Protein AF-D4K2Q2-F1 (afdb_monomer_lite)

Foldseek 3Di:
DDPDPPPDDPQQADAAWEWEQDPVPRDIDIDGHHDGDQWDADPVGDIGGRRPDFAKEWEQDPVPRDTDIYTYPDDDQWDWDQDPVRDIDIWGQDPVVRHTYD

Radius of gyration: 14.94 Å; chains: 1; bounding box: 38×44×32 Å

Secondary structure (DSSP, 8-state):
----GGGPPP-SSEEEEEEEE-TTT--EEEEEEEEEESEEE-TTSPEEE-SS-PEEEEEE-TTT--EEEEEE---SSEEEEE-TTS-EEEEEEETTTTEEE-

Sequence (102 aa):
MRKNRNNRPPEVGARGLLRLRCPCCGKEFGTYLHVSQMSIGCRCGATISLERGLAHYEFKCGCCGMHAKGQTNIEELEITIPCKCGNPITLHWDKDKRRYIE

Organism: NCBI:txid718252

pLDDT: mean 89.32, std 14.52, range [36.94, 97.25]

Structure (mmCIF, N/CA/C/O backbone):
data_AF-D4K2Q2-F1
#
_entry.id   AF-D4K2Q2-F1
#
loop_
_atom_site.group_PDB
_atom_site.id
_atom_site.type_symbol
_atom_site.label_atom_id
_atom_site.label_alt_id
_atom_site.label_comp_id
_atom_site.label_asym_id
_atom_site.label_entity_id
_atom_site.label_seq_id
_atom_site.pdbx_PDB_ins_code
_atom_site.Cartn_x
_atom_site.Cartn_y
_atom_site.Cartn_z
_atom_site.occupancy
_atom_site.B_iso_or_equiv
_atom_site.auth_seq_id
_atom_site.auth_comp_id
_atom_site.auth_asym_id
_atom_site.auth_atom_id
_atom_site.pdbx_PDB_model_num
ATOM 1 N N . MET A 1 1 ? 26.639 28.658 -5.032 1.00 36.94 1 MET A N 1
ATOM 2 C CA . MET A 1 1 ? 25.558 28.286 -5.973 1.00 36.94 1 MET A CA 1
ATOM 3 C C . MET A 1 1 ? 24.597 27.318 -5.291 1.00 36.94 1 MET A C 1
ATOM 5 O O . MET A 1 1 ? 24.990 26.203 -4.968 1.00 36.94 1 MET A O 1
ATOM 9 N N . ARG A 1 2 ? 23.373 27.760 -4.975 1.00 42.59 2 ARG A N 1
ATOM 10 C CA . ARG A 1 2 ? 22.345 26.930 -4.322 1.00 42.59 2 ARG A CA 1
ATOM 11 C C . ARG A 1 2 ? 21.763 25.979 -5.375 1.00 42.59 2 ARG A C 1
ATOM 13 O O . ARG A 1 2 ? 21.094 26.436 -6.293 1.00 42.59 2 ARG A O 1
ATOM 20 N N . LYS A 1 3 ? 22.058 24.676 -5.288 1.00 42.91 3 LYS A N 1
ATOM 21 C CA . LYS A 1 3 ? 21.464 23.667 -6.180 1.00 42.91 3 LYS A CA 1
ATOM 22 C C . LYS A 1 3 ? 19.957 23.608 -5.908 1.00 42.91 3 LYS A C 1
ATOM 24 O O . LYS A 1 3 ? 19.540 23.146 -4.847 1.00 42.91 3 LYS A O 1
ATOM 29 N N . ASN A 1 4 ? 19.167 24.113 -6.851 1.00 43.09 4 ASN A N 1
ATOM 30 C CA . ASN A 1 4 ? 17.711 24.028 -6.857 1.00 43.09 4 ASN A CA 1
ATOM 31 C C . ASN A 1 4 ? 17.317 22.538 -6.813 1.00 43.09 4 ASN A C 1
ATOM 33 O O . ASN A 1 4 ? 17.603 21.797 -7.750 1.00 43.09 4 ASN A O 1
ATOM 37 N N . ARG A 1 5 ? 16.706 22.068 -5.716 1.00 54.88 5 ARG A N 1
ATOM 38 C CA . ARG A 1 5 ? 16.342 20.647 -5.506 1.00 54.88 5 ARG A CA 1
ATOM 39 C C . ARG A 1 5 ? 15.150 20.176 -6.360 1.00 54.88 5 ARG A C 1
ATOM 41 O O . ARG A 1 5 ? 14.747 19.028 -6.232 1.00 54.88 5 ARG A O 1
ATOM 48 N N . ASN A 1 6 ? 14.625 21.030 -7.240 1.00 54.97 6 ASN A N 1
ATOM 49 C CA . ASN A 1 6 ? 13.376 20.802 -7.975 1.00 54.97 6 ASN A CA 1
ATOM 50 C C . ASN A 1 6 ? 13.542 20.171 -9.372 1.00 54.97 6 ASN A C 1
ATOM 52 O O . ASN A 1 6 ? 12.555 20.042 -10.080 1.00 54.97 6 ASN A O 1
ATOM 56 N N . ASN A 1 7 ? 14.750 19.737 -9.758 1.00 50.16 7 ASN A N 1
ATOM 57 C CA . ASN A 1 7 ? 15.010 19.082 -11.052 1.00 50.16 7 ASN A CA 1
ATOM 58 C C . ASN A 1 7 ? 15.409 17.601 -10.927 1.00 50.16 7 ASN A C 1
ATOM 60 O O . ASN A 1 7 ? 16.046 17.067 -11.834 1.00 50.16 7 ASN A O 1
ATOM 64 N N . ARG A 1 8 ? 15.083 16.911 -9.822 1.00 49.31 8 ARG A N 1
ATOM 65 C CA . ARG A 1 8 ? 15.188 15.445 -9.860 1.00 49.31 8 ARG A CA 1
ATOM 66 C C . ARG A 1 8 ? 14.109 14.938 -10.817 1.00 49.31 8 ARG A C 1
ATOM 68 O O . ARG A 1 8 ? 12.944 15.266 -10.589 1.00 49.31 8 ARG A O 1
ATOM 75 N N . PRO A 1 9 ? 14.471 14.171 -11.862 1.00 52.84 9 PRO A N 1
ATOM 76 C CA . PRO A 1 9 ? 13.480 13.407 -12.605 1.00 52.84 9 PRO A CA 1
ATOM 77 C C . PRO A 1 9 ? 12.633 12.632 -11.590 1.00 52.84 9 PRO A C 1
ATOM 79 O O . PRO A 1 9 ? 13.199 12.216 -10.568 1.00 52.84 9 PRO A O 1
ATOM 82 N N . PRO A 1 10 ? 11.314 12.469 -11.806 1.00 57.62 10 PRO A N 1
ATOM 83 C CA . PRO A 1 10 ? 10.518 11.602 -10.948 1.00 57.62 10 PRO A CA 1
ATOM 84 C C . PRO A 1 10 ? 11.273 10.282 -10.796 1.00 57.62 10 PRO A C 1
ATOM 86 O O . PRO A 1 10 ? 11.719 9.719 -11.798 1.00 57.62 10 PRO A O 1
ATOM 89 N N . GLU A 1 11 ? 11.529 9.865 -9.551 1.00 59.56 11 GLU A N 1
ATOM 90 C CA . GLU A 1 11 ? 12.177 8.579 -9.308 1.00 59.56 11 GLU A CA 1
ATOM 91 C C . GLU A 1 11 ? 11.325 7.533 -10.016 1.00 59.56 11 GLU A C 1
ATOM 93 O O . GLU A 1 11 ? 10.143 7.377 -9.715 1.00 59.56 11 GLU A O 1
ATOM 98 N N . VAL A 1 12 ? 11.897 6.910 -11.044 1.00 74.12 12 VAL A N 1
ATOM 99 C CA . VAL A 1 12 ? 11.160 5.931 -11.823 1.00 74.12 12 VAL A CA 1
ATOM 100 C C . VAL A 1 12 ? 11.102 4.655 -10.982 1.00 74.12 12 VAL A C 1
ATOM 102 O O . VAL A 1 12 ? 12.134 4.177 -10.495 1.00 74.12 12 VAL A O 1
ATOM 105 N N . GLY A 1 13 ? 9.887 4.154 -10.760 1.00 86.31 13 GLY A N 1
ATOM 106 C CA . GLY A 1 13 ? 9.618 3.009 -9.894 1.00 86.31 13 GLY A CA 1
ATOM 107 C C . GLY A 1 13 ? 9.239 3.387 -8.460 1.00 86.31 13 GLY A C 1
ATOM 108 O O . GLY A 1 13 ? 9.049 4.553 -8.121 1.00 86.31 13 GLY A O 1
ATOM 109 N N . ALA A 1 14 ? 9.109 2.372 -7.610 1.00 92.94 14 ALA A N 1
ATOM 110 C CA . ALA A 1 14 ? 8.733 2.531 -6.211 1.00 92.94 14 ALA A CA 1
ATOM 111 C C . ALA A 1 14 ? 9.818 2.004 -5.268 1.00 92.94 14 ALA A C 1
ATOM 113 O O . ALA A 1 14 ? 10.554 1.065 -5.588 1.00 92.94 14 ALA A O 1
ATOM 114 N N . ARG A 1 15 ? 9.892 2.596 -4.073 1.00 93.69 15 ARG A N 1
ATOM 115 C CA . ARG A 1 15 ? 10.844 2.239 -3.016 1.00 93.69 15 ARG A CA 1
ATOM 116 C C . ARG A 1 15 ? 10.167 2.324 -1.650 1.00 93.69 15 ARG A C 1
ATOM 118 O O . ARG A 1 15 ? 9.279 3.138 -1.435 1.00 93.69 15 ARG A O 1
ATOM 125 N N . GLY A 1 16 ? 10.654 1.543 -0.691 1.00 94.94 16 GLY A N 1
ATOM 126 C CA . GLY A 1 16 ? 10.172 1.571 0.684 1.00 94.94 16 GLY A CA 1
ATOM 127 C C . GLY A 1 16 ? 9.003 0.619 0.895 1.00 94.94 16 GLY A C 1
ATOM 128 O O . GLY A 1 16 ? 8.932 -0.432 0.258 1.00 94.94 16 GLY A O 1
ATOM 129 N N . LEU A 1 17 ? 8.131 0.953 1.845 1.00 96.19 17 LEU A N 1
ATOM 130 C CA . LEU A 1 17 ? 7.018 0.096 2.234 1.00 96.19 17 LEU A CA 1
ATOM 131 C C . LEU A 1 17 ? 5.893 0.175 1.200 1.00 96.19 17 LEU A C 1
ATOM 133 O O . LEU A 1 17 ? 5.357 1.250 0.944 1.00 96.19 17 LEU A O 1
ATOM 137 N N . LEU A 1 18 ? 5.505 -0.975 0.663 1.00 96.31 18 LEU A N 1
ATOM 138 C CA . LEU A 1 18 ? 4.416 -1.102 -0.291 1.00 96.31 18 LEU A CA 1
ATOM 139 C C . LEU A 1 18 ? 3.316 -1.997 0.268 1.00 96.31 18 LEU A C 1
ATOM 141 O O . LEU A 1 18 ? 3.602 -3.044 0.855 1.00 96.31 18 LEU A O 1
ATOM 145 N N . ARG A 1 19 ? 2.064 -1.625 0.005 1.00 96.75 19 ARG A N 1
ATOM 146 C CA . ARG A 1 19 ? 0.890 -2.490 0.126 1.00 96.75 19 ARG A CA 1
ATOM 147 C C . ARG A 1 19 ? 0.272 -2.613 -1.258 1.00 96.75 19 ARG A C 1
ATOM 149 O O . ARG A 1 19 ? -0.195 -1.626 -1.796 1.00 96.75 19 ARG A O 1
ATOM 156 N N . LEU A 1 20 ? 0.309 -3.795 -1.858 1.00 96.62 20 LEU A N 1
ATOM 157 C CA . LEU A 1 20 ? -0.107 -3.983 -3.246 1.00 96.62 20 LEU A CA 1
ATOM 158 C C . LEU A 1 20 ? -1.234 -4.995 -3.344 1.00 96.62 20 LEU A C 1
ATOM 160 O O . LEU A 1 20 ? -1.199 -6.014 -2.658 1.00 96.62 20 LEU A O 1
ATOM 164 N N . ARG A 1 21 ? -2.172 -4.751 -4.257 1.00 96.94 21 ARG A N 1
ATOM 165 C CA . ARG A 1 21 ? -3.151 -5.724 -4.735 1.00 96.94 21 ARG A CA 1
ATOM 166 C C . ARG A 1 21 ? -2.739 -6.224 -6.113 1.00 96.94 21 ARG A C 1
ATOM 168 O O . ARG A 1 21 ? -2.511 -5.434 -7.029 1.00 96.94 21 ARG A O 1
ATOM 175 N N . CYS A 1 22 ? -2.629 -7.540 -6.272 1.00 96.50 22 CYS A N 1
ATOM 176 C CA . CYS A 1 22 ? -2.346 -8.124 -7.576 1.00 96.50 22 CYS A CA 1
ATOM 177 C C . CYS A 1 22 ? -3.572 -7.991 -8.497 1.00 96.50 22 CYS A C 1
ATOM 179 O O . CYS A 1 22 ? -4.629 -8.503 -8.137 1.00 96.50 22 CYS A O 1
ATOM 181 N N . PRO A 1 23 ? -3.449 -7.397 -9.699 1.00 93.69 23 PRO A N 1
ATOM 182 C CA . PRO A 1 23 ? -4.570 -7.290 -10.634 1.00 93.69 23 PRO A CA 1
ATOM 183 C C . PRO A 1 23 ? -4.973 -8.640 -11.248 1.00 93.69 23 PRO A C 1
ATOM 185 O O . PRO A 1 23 ? -6.082 -8.773 -11.743 1.00 93.69 23 PRO A O 1
ATOM 188 N N . CYS A 1 24 ? -4.086 -9.644 -11.216 1.00 96.38 24 CYS A N 1
ATOM 189 C CA . CYS A 1 24 ? -4.355 -10.975 -11.765 1.00 96.38 24 CYS A CA 1
ATOM 190 C C . CYS A 1 24 ? -5.156 -11.858 -10.794 1.00 96.38 24 CYS A C 1
ATOM 192 O O . CYS A 1 24 ? -6.159 -12.443 -11.182 1.00 96.38 24 CYS A O 1
ATOM 194 N N . CYS A 1 25 ? -4.736 -11.957 -9.527 1.00 96.94 25 CYS A N 1
ATOM 195 C CA . CYS A 1 25 ? -5.367 -12.862 -8.553 1.00 96.94 25 CYS A CA 1
ATOM 196 C C . CYS A 1 25 ? -6.103 -12.156 -7.405 1.00 96.94 25 CYS A C 1
ATOM 198 O O . CYS A 1 25 ? -6.578 -12.823 -6.492 1.00 96.94 25 CYS A O 1
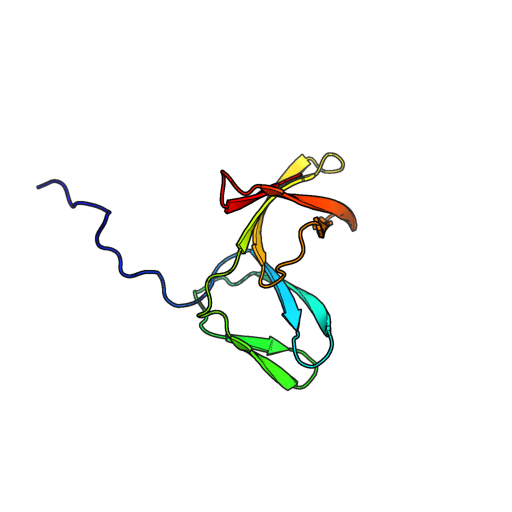ATOM 200 N N . GLY A 1 26 ? -6.131 -10.820 -7.381 1.00 95.62 26 GLY A N 1
ATOM 201 C CA . GLY A 1 26 ? -6.774 -10.022 -6.330 1.00 95.62 26 GLY A CA 1
ATOM 202 C C . GLY A 1 26 ? -6.067 -10.044 -4.970 1.00 95.62 26 GLY A C 1
ATOM 203 O O . GLY A 1 26 ? -6.445 -9.299 -4.071 1.00 95.62 26 GLY A O 1
ATOM 204 N N . LYS A 1 27 ? -5.023 -10.864 -4.793 1.00 95.75 27 LYS A N 1
ATOM 205 C CA . LYS A 1 27 ? -4.339 -11.002 -3.505 1.00 95.75 27 LYS A CA 1
ATOM 206 C C . LYS A 1 27 ? -3.607 -9.724 -3.123 1.00 95.75 27 LYS A C 1
ATOM 208 O O . LYS A 1 27 ? -2.797 -9.204 -3.894 1.00 95.75 27 LYS A O 1
ATOM 213 N N . GLU A 1 28 ? -3.824 -9.297 -1.887 1.00 95.81 28 GLU A N 1
ATOM 214 C CA . GLU A 1 28 ? -3.080 -8.205 -1.281 1.00 95.81 28 GLU A CA 1
ATOM 215 C C . GLU A 1 28 ? -1.873 -8.687 -0.489 1.00 95.81 28 GLU A C 1
ATOM 217 O O . GLU A 1 28 ? -1.922 -9.703 0.212 1.00 95.81 28 GLU A O 1
ATOM 222 N N . PHE A 1 29 ? -0.781 -7.935 -0.562 1.00 95.44 29 PHE A N 1
ATOM 223 C CA . PHE A 1 29 ? 0.431 -8.238 0.182 1.00 95.44 29 PHE A CA 1
ATOM 224 C C . PHE A 1 29 ? 1.241 -6.981 0.486 1.00 95.44 29 PHE A C 1
ATOM 226 O O . PHE A 1 29 ? 1.176 -5.980 -0.223 1.00 95.44 29 PHE A O 1
ATOM 233 N N . GLY A 1 30 ? 1.999 -7.042 1.581 1.00 94.75 30 GLY A N 1
ATOM 234 C CA . GLY A 1 30 ? 2.976 -6.021 1.942 1.00 94.75 30 GLY A CA 1
ATOM 235 C C . GLY A 1 30 ? 4.388 -6.443 1.543 1.00 94.75 30 GLY A C 1
ATOM 236 O O . GLY A 1 30 ? 4.717 -7.627 1.618 1.00 94.75 30 GLY A O 1
ATOM 237 N N . THR A 1 31 ? 5.227 -5.491 1.144 1.00 95.38 31 THR A N 1
ATOM 238 C CA . THR A 1 31 ? 6.662 -5.713 0.914 1.00 95.38 31 THR A CA 1
ATOM 239 C C . THR A 1 31 ? 7.461 -4.452 1.227 1.00 95.38 31 THR A C 1
ATOM 241 O O . THR A 1 31 ? 6.898 -3.361 1.297 1.00 95.38 31 THR A O 1
ATOM 244 N N . TYR A 1 32 ? 8.772 -4.590 1.403 1.00 95.38 32 TYR A N 1
ATOM 245 C CA . TYR A 1 32 ? 9.679 -3.461 1.557 1.00 95.38 32 TYR A CA 1
ATOM 246 C C . TYR A 1 32 ? 10.779 -3.517 0.498 1.00 95.38 32 TYR A C 1
ATOM 248 O O . TYR A 1 32 ? 11.527 -4.492 0.421 1.00 95.38 32 TYR A O 1
ATOM 256 N N . LEU A 1 33 ? 10.894 -2.462 -0.306 1.00 95.25 33 LEU A N 1
ATOM 257 C CA . LEU A 1 33 ? 11.907 -2.346 -1.349 1.00 95.25 33 LEU A CA 1
ATOM 258 C C . LEU A 1 33 ? 13.070 -1.468 -0.880 1.00 95.25 33 LEU A C 1
ATOM 260 O O . LEU A 1 33 ? 12.923 -0.260 -0.683 1.00 95.25 33 LEU A O 1
ATOM 264 N N . HIS A 1 34 ? 14.251 -2.068 -0.721 1.00 92.69 34 HIS A N 1
ATOM 265 C CA . HIS A 1 34 ? 15.465 -1.343 -0.324 1.00 92.69 34 HIS A CA 1
ATOM 266 C C . HIS A 1 34 ? 16.010 -0.433 -1.435 1.00 92.69 34 HIS A C 1
ATOM 268 O O . HIS A 1 34 ? 16.591 0.616 -1.136 1.00 92.69 34 HIS A O 1
ATOM 274 N N . VAL A 1 35 ? 15.783 -0.814 -2.692 1.00 90.69 35 VAL A N 1
ATOM 275 C CA . VAL A 1 35 ? 16.163 -0.098 -3.919 1.00 90.69 35 VAL A CA 1
ATOM 276 C C . VAL A 1 35 ? 14.911 0.200 -4.742 1.00 90.69 35 VAL A C 1
ATOM 278 O O . VAL A 1 3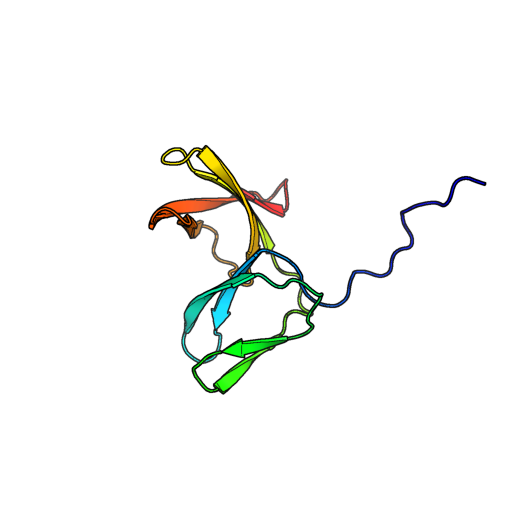5 ? 13.926 -0.523 -4.607 1.00 90.69 35 VAL A O 1
ATOM 281 N N . SER A 1 36 ? 14.935 1.251 -5.569 1.00 91.44 36 SER A N 1
ATOM 282 C CA . SER A 1 36 ? 13.806 1.527 -6.470 1.00 91.44 36 SER A CA 1
ATOM 283 C C . SER A 1 36 ? 13.624 0.365 -7.444 1.00 91.44 36 SER A C 1
ATOM 285 O O . SER A 1 36 ? 14.605 -0.106 -8.025 1.00 91.44 36 SER A O 1
ATOM 287 N N . GLN A 1 37 ? 12.388 -0.098 -7.615 1.00 93.12 37 GLN A N 1
ATOM 288 C CA . GLN A 1 37 ? 12.041 -1.107 -8.610 1.00 93.12 37 GLN A CA 1
ATOM 289 C C . GLN A 1 37 ? 10.882 -0.640 -9.478 1.00 93.12 37 GLN A C 1
ATOM 291 O O . GLN A 1 37 ? 9.941 -0.004 -9.013 1.00 93.12 37 GLN A O 1
ATOM 296 N N . MET A 1 38 ? 10.947 -1.020 -10.749 1.00 93.88 38 MET A N 1
ATOM 297 C CA . MET A 1 38 ? 9.951 -0.687 -11.770 1.00 93.88 38 MET A CA 1
ATOM 298 C C . MET A 1 38 ? 8.777 -1.662 -11.769 1.00 93.88 38 MET A C 1
ATOM 300 O O . MET A 1 38 ? 7.690 -1.352 -12.244 1.00 93.88 38 MET A O 1
ATOM 304 N N . SER A 1 39 ? 8.987 -2.860 -11.236 1.00 94.56 39 SER A N 1
ATOM 305 C CA . SER A 1 39 ? 7.967 -3.888 -11.150 1.00 94.56 39 SER A CA 1
ATOM 306 C C . SER A 1 39 ? 8.257 -4.851 -10.008 1.00 94.56 39 SER A C 1
ATOM 308 O O . SER A 1 39 ? 9.366 -4.882 -9.471 1.00 94.56 39 SER A O 1
ATOM 310 N N . ILE A 1 40 ? 7.252 -5.640 -9.643 1.00 95.38 40 ILE A N 1
ATOM 311 C CA . ILE A 1 40 ? 7.383 -6.714 -8.664 1.00 95.38 40 ILE A CA 1
ATOM 312 C C . ILE A 1 40 ? 6.539 -7.923 -9.063 1.00 95.38 40 ILE A C 1
ATOM 314 O O . ILE A 1 40 ? 5.416 -7.787 -9.547 1.00 95.38 40 ILE A O 1
ATOM 318 N N . GLY A 1 41 ? 7.080 -9.119 -8.845 1.00 95.94 41 GLY A N 1
ATOM 319 C CA . GLY A 1 41 ? 6.367 -10.370 -9.080 1.00 95.94 41 GLY A CA 1
ATOM 320 C C . GLY A 1 41 ? 5.348 -10.675 -7.981 1.00 95.94 41 GLY A C 1
ATOM 321 O O . GLY A 1 41 ? 5.630 -10.551 -6.788 1.00 95.94 41 GLY A O 1
ATOM 322 N N . CYS A 1 42 ? 4.166 -11.128 -8.379 1.00 96.62 42 CYS A N 1
ATOM 323 C CA . CYS A 1 42 ? 3.209 -11.776 -7.498 1.00 96.62 42 CYS A CA 1
ATOM 324 C C . CYS A 1 42 ? 3.458 -13.291 -7.474 1.00 96.62 42 CYS A C 1
ATOM 326 O O . CYS A 1 42 ? 3.900 -13.883 -8.456 1.00 96.62 42 CYS A O 1
ATOM 328 N N . ARG A 1 43 ? 3.088 -13.958 -6.375 1.00 94.88 43 ARG A N 1
ATOM 329 C CA . ARG A 1 43 ? 3.199 -15.423 -6.252 1.00 94.88 43 ARG A CA 1
ATOM 330 C C . ARG A 1 43 ? 2.338 -16.201 -7.254 1.00 94.88 43 ARG A C 1
ATOM 332 O O . ARG A 1 43 ? 2.602 -17.375 -7.458 1.00 94.88 43 ARG A O 1
ATOM 339 N N . CYS A 1 44 ? 1.330 -15.577 -7.868 1.00 96.50 44 CYS A N 1
ATOM 340 C CA . CYS A 1 44 ? 0.561 -16.202 -8.950 1.00 96.50 44 CYS A CA 1
ATOM 341 C C . CYS A 1 44 ? 1.290 -16.197 -10.307 1.00 96.50 44 CYS A C 1
ATOM 343 O O . CYS A 1 44 ? 0.741 -16.703 -11.277 1.00 96.50 44 CYS A O 1
ATOM 345 N N . GLY A 1 45 ? 2.487 -15.602 -10.395 1.00 95.44 45 GLY A N 1
ATOM 346 C CA . GLY A 1 45 ? 3.271 -15.490 -11.628 1.00 95.44 45 GLY A CA 1
ATOM 347 C C . GLY A 1 45 ? 3.074 -14.179 -12.395 1.00 95.44 45 GLY A C 1
ATOM 348 O O . GLY A 1 45 ? 3.833 -13.898 -13.315 1.00 95.44 45 GLY A O 1
ATOM 349 N N . ALA A 1 46 ? 2.100 -13.345 -12.015 1.00 96.19 46 ALA A N 1
ATOM 350 C CA . ALA A 1 46 ? 1.895 -12.041 -12.644 1.00 96.19 46 ALA A CA 1
ATOM 351 C C . ALA A 1 46 ? 2.923 -10.998 -12.178 1.00 96.19 46 ALA A C 1
ATOM 353 O O . ALA A 1 46 ? 3.311 -10.976 -11.010 1.00 96.19 46 ALA A O 1
ATOM 354 N N . THR A 1 47 ? 3.276 -10.072 -13.065 1.00 96.12 47 THR A N 1
ATOM 355 C CA . THR A 1 47 ? 4.124 -8.914 -12.755 1.00 96.12 47 THR A CA 1
ATOM 356 C C . THR A 1 47 ? 3.260 -7.677 -12.529 1.00 96.12 47 THR A C 1
ATOM 358 O O . THR A 1 47 ? 2.381 -7.365 -13.329 1.00 96.12 47 THR A O 1
ATOM 361 N N . ILE A 1 48 ? 3.510 -6.960 -11.436 1.00 95.19 48 ILE A N 1
ATOM 362 C CA . ILE A 1 48 ? 2.843 -5.703 -11.093 1.00 95.19 48 ILE A CA 1
ATOM 363 C C . ILE A 1 48 ? 3.784 -4.555 -11.446 1.00 95.19 48 ILE A C 1
ATOM 365 O O . ILE A 1 48 ? 4.918 -4.524 -10.974 1.00 95.19 48 ILE A O 1
ATOM 369 N N . SER A 1 49 ? 3.311 -3.611 -12.257 1.00 93.62 49 SER A N 1
ATOM 370 C CA . SER A 1 49 ? 4.046 -2.385 -12.578 1.00 93.62 49 SER A CA 1
ATOM 371 C C . SER A 1 49 ? 4.049 -1.425 -11.387 1.00 93.62 49 SER A C 1
ATOM 373 O O . SER A 1 49 ? 2.991 -1.090 -10.858 1.00 93.62 49 SER A O 1
ATOM 375 N N . LEU A 1 50 ? 5.231 -0.937 -11.022 1.00 94.19 50 LEU A N 1
ATOM 376 C CA . LEU A 1 50 ? 5.471 0.084 -9.994 1.00 94.19 50 LEU A CA 1
ATOM 377 C C . LEU A 1 50 ? 5.831 1.449 -10.598 1.00 94.19 50 LEU A C 1
ATOM 379 O O . LEU A 1 50 ? 6.053 2.409 -9.872 1.00 94.19 50 LEU A O 1
ATOM 383 N N . GLU A 1 51 ? 5.881 1.544 -11.928 1.00 87.00 51 GLU A N 1
ATOM 384 C CA . GLU A 1 51 ? 6.097 2.804 -12.652 1.00 87.00 51 GLU A CA 1
ATOM 385 C C . GLU A 1 51 ? 4.894 3.751 -12.556 1.00 87.00 51 GLU A C 1
ATOM 387 O O . GLU A 1 51 ? 5.026 4.963 -12.721 1.00 87.00 51 GLU A O 1
ATOM 392 N N . ARG A 1 52 ? 3.702 3.194 -12.312 1.00 75.25 52 ARG A N 1
ATOM 393 C CA . ARG A 1 52 ? 2.472 3.971 -12.153 1.00 75.25 52 ARG A CA 1
ATOM 394 C C . ARG A 1 52 ? 2.488 4.652 -10.789 1.00 75.25 52 ARG A C 1
ATOM 396 O O . ARG A 1 52 ? 2.900 4.045 -9.805 1.00 75.25 52 ARG A O 1
ATOM 403 N N . GLY A 1 53 ? 2.021 5.899 -10.741 1.00 78.88 53 GLY A N 1
ATOM 404 C CA . GLY A 1 53 ? 1.974 6.691 -9.514 1.00 78.88 53 GLY A CA 1
ATOM 405 C C . GLY A 1 53 ? 1.175 5.982 -8.423 1.00 78.88 53 GLY A C 1
ATOM 406 O O . GLY A 1 53 ? -0.048 5.945 -8.478 1.00 78.88 53 GLY A O 1
ATOM 407 N N . LEU A 1 54 ? 1.878 5.411 -7.445 1.00 93.19 54 LEU A N 1
ATOM 408 C CA . LEU A 1 54 ? 1.267 4.770 -6.289 1.00 93.19 54 LEU A CA 1
ATOM 409 C C . LEU A 1 54 ? 0.736 5.833 -5.321 1.00 93.19 54 LEU A C 1
ATOM 411 O O . LEU A 1 54 ? 1.404 6.835 -5.037 1.00 93.19 54 LEU A O 1
ATOM 415 N N . ALA A 1 55 ? -0.449 5.589 -4.775 1.00 95.06 55 ALA A N 1
ATOM 416 C CA . ALA A 1 55 ? -1.026 6.413 -3.728 1.00 95.06 55 ALA A CA 1
ATOM 417 C C . ALA A 1 55 ? -0.215 6.257 -2.438 1.00 95.06 55 ALA A C 1
ATOM 419 O O . ALA A 1 55 ? 0.172 5.151 -2.068 1.00 95.06 55 ALA A O 1
ATOM 420 N N . HIS A 1 56 ? 0.048 7.356 -1.738 1.00 95.94 56 HIS A N 1
ATOM 421 C CA . HIS A 1 56 ? 0.771 7.304 -0.469 1.00 95.94 56 HIS A CA 1
ATOM 422 C C . HIS A 1 56 ? -0.187 7.016 0.679 1.00 95.94 56 HIS A C 1
ATOM 424 O O . HIS A 1 56 ? -1.354 7.398 0.624 1.00 95.94 56 HIS A O 1
ATOM 430 N N . TYR A 1 57 ? 0.320 6.397 1.738 1.00 96.88 57 TYR A N 1
ATOM 431 C CA . TYR A 1 57 ? -0.399 6.247 2.992 1.00 96.88 57 TYR A CA 1
ATOM 432 C C . TYR A 1 57 ? 0.502 6.542 4.191 1.00 96.88 57 TYR A C 1
ATOM 434 O O . TYR A 1 57 ? 1.717 6.326 4.142 1.00 96.88 57 TYR A O 1
ATOM 442 N N . GLU A 1 58 ? -0.095 7.027 5.275 1.00 96.25 58 GLU A N 1
ATOM 443 C CA . GLU A 1 58 ? 0.572 7.269 6.554 1.00 96.25 58 GLU A CA 1
ATOM 444 C C . GLU A 1 58 ? -0.359 6.878 7.702 1.00 96.25 58 GLU A C 1
ATOM 446 O O . GLU A 1 58 ? -1.536 7.221 7.680 1.00 96.25 58 GLU A O 1
ATOM 451 N N . PHE A 1 59 ? 0.169 6.172 8.704 1.00 95.44 59 PHE A N 1
ATOM 452 C CA . PHE A 1 59 ? -0.590 5.844 9.909 1.00 95.44 59 PHE A CA 1
ATOM 453 C C . PHE A 1 59 ? 0.297 5.692 11.137 1.00 95.44 59 PHE A C 1
ATOM 455 O O . PHE A 1 59 ? 1.474 5.319 11.027 1.00 95.44 59 PHE A O 1
ATOM 462 N N . LYS A 1 60 ? -0.295 5.909 12.317 1.00 96.81 60 LYS A N 1
ATOM 463 C CA . LYS A 1 60 ? 0.315 5.630 13.617 1.00 96.81 60 LYS A CA 1
ATOM 464 C C . LYS A 1 60 ? -0.488 4.559 14.339 1.00 96.81 60 LYS A C 1
ATOM 466 O O . LYS A 1 60 ? -1.568 4.813 14.838 1.00 96.81 60 LYS A O 1
ATOM 471 N N . CYS A 1 61 ? 0.074 3.364 14.468 1.00 96.12 61 CYS A N 1
ATOM 472 C CA . CYS A 1 61 ? -0.612 2.280 15.153 1.00 96.12 61 CYS A CA 1
ATOM 473 C C . CYS A 1 61 ? -0.762 2.590 16.650 1.00 96.12 61 CYS A C 1
ATOM 475 O O . CYS A 1 61 ? 0.232 2.600 17.378 1.00 96.12 61 CYS A O 1
ATOM 477 N N . GLY A 1 62 ? -1.998 2.773 17.122 1.00 94.06 62 GLY A N 1
ATOM 478 C CA . GLY A 1 62 ? -2.294 2.980 18.544 1.00 94.06 62 GLY A CA 1
ATOM 479 C C . GLY A 1 62 ? -1.887 1.807 19.449 1.00 94.06 62 GLY A C 1
ATOM 480 O O . GLY A 1 62 ? -1.570 2.018 20.613 1.00 94.06 62 GLY A O 1
ATOM 481 N N . CYS A 1 63 ? -1.818 0.582 18.910 1.00 95.38 63 CYS A N 1
ATOM 482 C CA . CYS A 1 63 ? -1.470 -0.623 19.672 1.00 95.38 63 CYS A CA 1
ATOM 483 C C . CYS A 1 63 ? 0.031 -0.731 20.004 1.00 95.38 63 CYS A C 1
ATOM 485 O O . CYS A 1 63 ? 0.385 -1.065 21.130 1.00 95.38 63 CYS A O 1
ATOM 487 N N . CYS A 1 64 ? 0.925 -0.460 19.046 1.00 95.94 64 CYS A N 1
ATOM 488 C CA . CYS A 1 64 ? 2.378 -0.619 19.243 1.00 95.94 64 CYS A CA 1
ATOM 489 C C . CYS A 1 64 ? 3.184 0.679 19.077 1.00 95.94 64 CYS A C 1
ATOM 491 O O . CYS A 1 64 ? 4.411 0.657 19.140 1.00 95.94 64 CYS A O 1
ATOM 493 N N . GLY A 1 65 ? 2.518 1.805 18.810 1.00 94.69 65 GLY A N 1
ATOM 494 C CA . GLY A 1 65 ? 3.142 3.112 18.591 1.00 94.69 65 GLY A CA 1
ATOM 495 C C . GLY A 1 65 ? 3.876 3.261 17.254 1.00 94.69 65 GLY A C 1
ATOM 496 O O . GLY A 1 65 ? 4.434 4.327 16.989 1.00 94.69 65 GLY A O 1
ATOM 497 N N . MET A 1 66 ? 3.889 2.227 16.405 1.00 93.75 66 MET A N 1
ATOM 498 C CA . MET A 1 66 ? 4.598 2.246 15.126 1.00 93.75 66 MET A CA 1
ATOM 499 C C . MET A 1 66 ? 4.023 3.315 14.199 1.00 93.75 66 MET A C 1
ATOM 501 O O . MET A 1 66 ? 2.834 3.301 13.891 1.00 93.75 66 MET A O 1
ATOM 505 N N . HIS A 1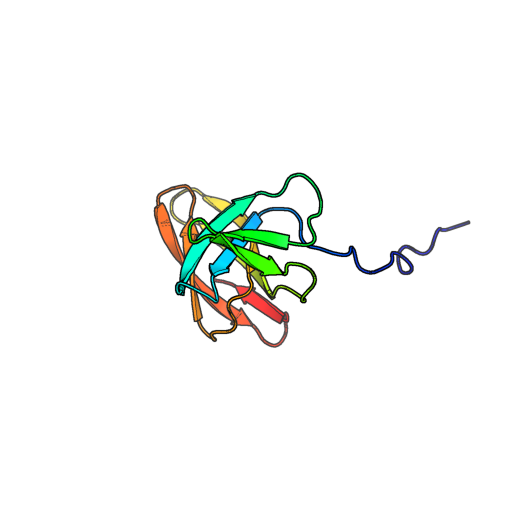 67 ? 4.894 4.186 13.696 1.00 96.06 67 HIS A N 1
ATOM 506 C CA . HIS A 1 67 ? 4.557 5.152 12.660 1.00 96.06 67 HIS A CA 1
ATOM 507 C C . HIS A 1 67 ? 5.059 4.634 11.310 1.00 96.06 67 HIS A C 1
ATOM 509 O O . HIS A 1 67 ? 6.245 4.325 11.170 1.00 96.06 67 HIS A O 1
ATOM 515 N N . ALA A 1 68 ? 4.167 4.497 10.332 1.00 94.38 68 ALA A N 1
ATOM 516 C CA . ALA A 1 68 ? 4.479 3.914 9.034 1.00 94.38 68 ALA A CA 1
ATOM 517 C C . ALA A 1 68 ? 4.073 4.851 7.897 1.00 94.38 68 ALA A C 1
ATOM 519 O O . ALA A 1 68 ? 3.013 5.470 7.930 1.00 94.38 68 ALA A O 1
ATOM 520 N N . LYS A 1 69 ? 4.927 4.909 6.874 1.00 96.00 69 LYS A N 1
ATOM 521 C CA . LYS A 1 69 ? 4.681 5.592 5.602 1.00 96.00 69 LYS A CA 1
ATOM 522 C C . LYS A 1 69 ? 4.938 4.605 4.484 1.00 96.00 69 LYS A C 1
ATOM 524 O O . LYS A 1 69 ? 5.969 3.930 4.503 1.00 96.00 69 LYS A O 1
ATOM 529 N N . GLY A 1 70 ? 4.025 4.523 3.532 1.00 95.81 70 GLY A N 1
ATOM 530 C CA . GLY A 1 70 ? 4.163 3.611 2.410 1.00 95.81 70 GLY A CA 1
ATOM 531 C C . GLY A 1 70 ? 3.361 4.045 1.202 1.00 95.81 70 GLY A C 1
ATOM 532 O O . GLY A 1 70 ? 2.840 5.160 1.148 1.00 95.81 70 GLY A O 1
ATOM 533 N N . GLN A 1 71 ? 3.306 3.155 0.219 1.00 96.56 71 GLN A N 1
ATOM 534 C CA . GLN A 1 71 ? 2.627 3.384 -1.047 1.00 96.56 71 GLN A CA 1
ATOM 535 C C . GLN A 1 71 ? 1.742 2.189 -1.418 1.00 96.56 71 GLN A C 1
ATOM 537 O O . GLN A 1 71 ? 2.027 1.052 -1.040 1.00 96.56 71 GLN A O 1
ATOM 542 N N . THR A 1 72 ? 0.669 2.432 -2.164 1.00 96.69 72 THR A N 1
ATOM 543 C CA . THR A 1 72 ? -0.303 1.416 -2.574 1.00 96.69 72 THR A CA 1
ATOM 544 C C . THR A 1 72 ? -0.812 1.646 -3.992 1.00 96.69 72 THR A C 1
ATOM 546 O O . THR A 1 72 ? -0.863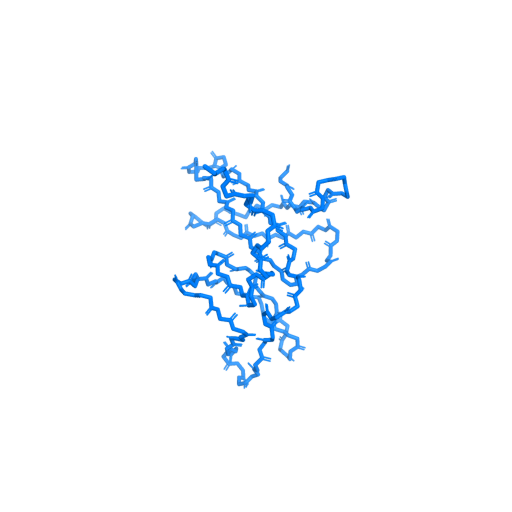 2.778 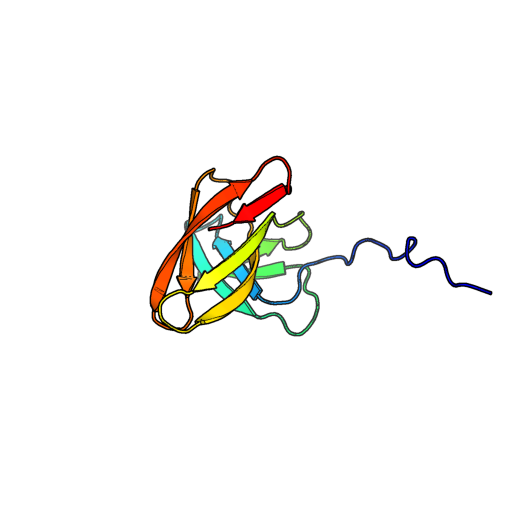-4.466 1.00 96.69 72 THR A O 1
ATOM 549 N N . ASN A 1 73 ? -1.178 0.561 -4.676 1.00 95.50 73 ASN A N 1
ATOM 550 C CA . ASN A 1 73 ? -1.884 0.598 -5.962 1.00 95.50 73 ASN A CA 1
ATOM 551 C C . ASN A 1 73 ? -3.404 0.396 -5.806 1.00 95.50 73 ASN A C 1
ATOM 553 O O . ASN A 1 73 ? -4.089 0.146 -6.794 1.00 95.50 73 ASN A O 1
ATOM 557 N N . ILE A 1 74 ? -3.912 0.428 -4.573 1.00 95.31 74 ILE A N 1
ATOM 558 C CA . ILE A 1 74 ? -5.342 0.350 -4.274 1.00 95.31 74 ILE A CA 1
ATOM 559 C C . ILE A 1 74 ? -5.938 1.760 -4.372 1.00 95.31 74 ILE A C 1
ATOM 561 O O . ILE A 1 74 ? -5.393 2.712 -3.810 1.00 95.31 74 ILE A O 1
ATOM 565 N N . GLU A 1 75 ? -7.054 1.881 -5.086 1.00 92.38 75 GLU A N 1
ATOM 566 C CA . GLU A 1 75 ? -7.715 3.156 -5.417 1.00 92.38 75 GLU A CA 1
ATOM 567 C C . GLU A 1 75 ? -9.105 3.303 -4.759 1.00 92.38 75 GLU A C 1
ATOM 569 O O . GLU A 1 75 ? -9.871 4.203 -5.097 1.00 92.38 75 GLU A O 1
ATOM 574 N N . GLU A 1 76 ? -9.452 2.410 -3.830 1.00 94.75 76 GLU A N 1
ATOM 575 C CA . GLU A 1 76 ? -10.693 2.487 -3.048 1.00 94.75 76 GLU A CA 1
ATOM 576 C C . GLU A 1 76 ? -10.684 3.673 -2.081 1.00 94.75 76 GLU A C 1
ATOM 578 O O . GLU A 1 76 ? -9.642 4.070 -1.587 1.00 94.75 76 GLU A O 1
ATOM 583 N N . LEU A 1 77 ? -11.853 4.228 -1.749 1.00 94.56 77 LEU A N 1
ATOM 584 C CA . LEU A 1 77 ? -11.940 5.364 -0.816 1.00 94.56 77 LEU A CA 1
ATOM 585 C C . LEU A 1 77 ? -11.495 5.017 0.611 1.00 94.56 77 LEU A C 1
ATOM 587 O O . LEU A 1 77 ? -11.091 5.906 1.361 1.00 94.56 77 LEU A O 1
ATOM 591 N N . GLU A 1 78 ? -11.579 3.740 0.965 1.00 96.44 78 GLU A N 1
ATOM 592 C CA . GLU A 1 78 ? -11.212 3.187 2.258 1.00 96.44 78 GLU A CA 1
ATOM 593 C C . GLU A 1 78 ? -10.399 1.911 2.035 1.00 96.44 78 GLU A C 1
ATOM 595 O O . GLU A 1 78 ? -10.756 1.077 1.203 1.00 96.44 78 GLU A O 1
ATOM 600 N N . ILE A 1 79 ? -9.294 1.768 2.764 1.00 96.06 79 ILE A N 1
ATOM 601 C CA . ILE A 1 79 ? -8.419 0.596 2.695 1.00 96.06 79 ILE A CA 1
ATOM 602 C C . ILE A 1 79 ? -8.043 0.130 4.097 1.00 96.06 79 ILE A C 1
ATOM 604 O O . ILE A 1 79 ? -7.897 0.939 5.009 1.00 96.06 79 ILE A O 1
ATOM 608 N N . THR A 1 80 ? -7.794 -1.169 4.265 1.00 96.19 80 THR A N 1
ATOM 609 C CA . THR A 1 80 ? -7.263 -1.717 5.520 1.00 96.19 80 THR A CA 1
ATOM 610 C C . THR A 1 80 ? -5.834 -2.210 5.328 1.00 96.19 80 THR A C 1
ATOM 612 O O . THR A 1 80 ? -5.561 -3.103 4.524 1.00 96.19 80 THR A O 1
ATOM 615 N N . ILE A 1 81 ? -4.902 -1.657 6.104 1.00 94.44 81 ILE A N 1
ATOM 616 C CA . ILE A 1 81 ? -3.499 -2.070 6.113 1.00 94.44 81 ILE A CA 1
ATOM 617 C C . ILE A 1 81 ? -3.175 -2.715 7.464 1.00 94.44 81 ILE A C 1
ATOM 619 O O . ILE A 1 81 ? -3.322 -2.073 8.504 1.00 94.44 81 ILE A O 1
ATOM 623 N N . PRO A 1 82 ? -2.698 -3.972 7.493 1.00 94.25 82 PRO A N 1
ATOM 624 C CA . PRO A 1 82 ? -2.263 -4.585 8.738 1.00 94.25 82 PRO A CA 1
ATOM 625 C C . PRO A 1 82 ? -0.952 -3.950 9.216 1.00 94.25 82 PRO A C 1
ATOM 627 O O . PRO A 1 82 ? 0.040 -3.894 8.482 1.00 94.25 82 PRO A O 1
ATOM 630 N N . CYS A 1 83 ? -0.924 -3.509 10.472 1.00 94.38 83 CYS A N 1
ATOM 631 C CA . CYS A 1 83 ? 0.309 -3.132 11.146 1.00 94.38 83 CYS A CA 1
ATOM 632 C C . CYS A 1 83 ? 1.207 -4.364 11.358 1.00 94.38 83 CYS A C 1
ATOM 634 O O . CYS A 1 83 ? 0.737 -5.501 11.411 1.00 94.38 83 CYS A O 1
ATOM 636 N N . LYS A 1 84 ? 2.511 -4.148 11.573 1.00 89.69 84 LYS A N 1
ATOM 637 C CA . LYS A 1 84 ? 3.467 -5.214 11.915 1.00 89.69 84 LYS A CA 1
ATOM 638 C C . LYS A 1 84 ? 3.057 -6.009 13.164 1.00 89.69 84 LYS A C 1
ATOM 640 O O . LYS A 1 84 ? 3.378 -7.187 13.251 1.00 89.69 84 LYS A O 1
ATOM 645 N N . CYS A 1 85 ? 2.355 -5.387 14.115 1.00 93.81 85 CYS A N 1
ATOM 646 C CA . CYS A 1 85 ? 1.840 -6.073 15.304 1.00 93.81 85 CYS A CA 1
ATOM 647 C C . CYS A 1 85 ? 0.560 -6.892 15.053 1.00 93.81 85 CYS A C 1
ATOM 649 O O . CYS A 1 85 ? 0.057 -7.513 15.980 1.00 93.81 85 CYS A O 1
ATOM 651 N N . GLY A 1 86 ? 0.016 -6.878 13.832 1.00 92.62 86 GLY A N 1
ATOM 652 C CA . GLY A 1 86 ? -1.234 -7.549 13.474 1.00 92.62 86 GLY A CA 1
ATOM 653 C C . GLY A 1 86 ? -2.487 -6.680 13.611 1.00 92.62 86 GLY A C 1
ATOM 654 O O . GLY A 1 86 ? -3.527 -7.070 13.091 1.00 92.62 86 GLY A O 1
ATOM 655 N N . ASN A 1 87 ? -2.402 -5.498 14.236 1.00 95.00 87 ASN A N 1
ATOM 656 C CA . ASN A 1 87 ? -3.547 -4.589 14.339 1.00 95.00 87 ASN A CA 1
ATOM 657 C C . ASN A 1 87 ? -3.978 -4.098 12.941 1.00 95.00 87 ASN A C 1
ATOM 659 O O . ASN A 1 87 ? -3.137 -3.515 12.245 1.00 95.00 87 ASN A O 1
ATOM 663 N N . PRO A 1 88 ? -5.235 -4.307 12.511 1.00 95.88 88 PRO A N 1
ATOM 664 C CA . PRO A 1 88 ? -5.737 -3.725 11.274 1.00 95.88 88 PRO A CA 1
ATOM 665 C C . PRO A 1 88 ? -5.887 -2.211 11.443 1.00 95.88 88 PRO A C 1
ATOM 667 O O . PRO A 1 88 ? -6.429 -1.747 12.442 1.00 95.88 88 PRO A O 1
ATOM 670 N N . ILE A 1 89 ? -5.394 -1.447 10.472 1.00 96.62 89 ILE A N 1
ATOM 671 C CA . ILE A 1 89 ? -5.549 0.006 10.425 1.00 96.62 89 ILE A CA 1
ATOM 672 C C . ILE A 1 89 ? -6.393 0.344 9.204 1.00 96.62 89 ILE A C 1
ATOM 674 O O . ILE A 1 89 ? -5.986 0.047 8.078 1.00 96.62 89 ILE A O 1
ATOM 678 N N . THR A 1 90 ? -7.556 0.943 9.427 1.00 96.81 90 THR A N 1
ATOM 679 C CA . THR A 1 90 ? -8.394 1.477 8.352 1.00 96.81 90 THR A CA 1
ATOM 680 C C . THR A 1 90 ? -7.926 2.881 8.014 1.00 96.81 90 THR A C 1
ATOM 682 O O . THR A 1 90 ? -7.684 3.679 8.912 1.00 96.81 90 THR A O 1
ATOM 685 N N . LEU A 1 91 ? -7.754 3.156 6.725 1.00 97.19 91 LEU A N 1
ATOM 686 C CA . LEU A 1 91 ? -7.317 4.444 6.213 1.00 97.19 91 LEU A CA 1
ATOM 687 C C . LEU A 1 91 ? -8.301 4.940 5.164 1.00 97.19 91 LEU A C 1
ATOM 689 O O . LEU A 1 91 ? -8.780 4.161 4.339 1.00 97.19 91 LEU A O 1
ATOM 693 N N . HIS A 1 92 ? -8.509 6.247 5.131 1.00 97.25 92 HIS A N 1
ATOM 694 C CA . HIS A 1 92 ? -9.393 6.917 4.190 1.00 97.25 92 HIS A CA 1
ATOM 695 C C . HIS A 1 92 ? -8.602 7.812 3.243 1.00 97.25 92 HIS A C 1
ATOM 697 O O . HIS A 1 92 ? -7.606 8.431 3.628 1.00 97.25 92 HIS A O 1
ATOM 703 N N . TRP A 1 93 ? -9.045 7.889 1.990 1.00 97.06 93 TRP A N 1
ATOM 704 C CA . TRP A 1 93 ? -8.442 8.773 1.000 1.00 97.06 93 TRP A CA 1
ATOM 705 C C . TRP A 1 93 ? -8.725 10.246 1.327 1.00 97.06 93 TRP A C 1
ATOM 707 O O . TRP A 1 93 ? -9.846 10.735 1.175 1.00 97.06 93 TRP A O 1
ATOM 717 N N . ASP A 1 94 ? -7.685 10.981 1.717 1.00 95.38 94 ASP A N 1
ATOM 718 C CA . ASP A 1 94 ? -7.718 12.432 1.876 1.00 95.38 94 ASP A CA 1
ATOM 719 C C . ASP A 1 94 ? -7.413 13.086 0.518 1.00 95.38 94 ASP A C 1
ATOM 721 O O . ASP A 1 94 ? -6.290 13.019 0.002 1.00 95.38 94 ASP A O 1
ATOM 725 N N . LYS A 1 95 ? -8.435 13.711 -0.083 1.00 91.31 95 LYS A N 1
ATOM 726 C CA . LYS A 1 95 ? -8.337 14.362 -1.400 1.00 91.31 95 LYS A CA 1
ATOM 727 C C . LYS A 1 95 ? -7.405 15.573 -1.392 1.00 91.31 95 LYS A C 1
ATOM 729 O O . LYS A 1 95 ? -6.719 15.800 -2.391 1.00 91.31 95 LYS A O 1
ATOM 734 N N . ASP A 1 96 ? -7.359 16.316 -0.289 1.00 92.31 96 ASP A N 1
ATOM 735 C CA . ASP A 1 96 ? -6.567 17.542 -0.167 1.00 92.31 96 ASP A CA 1
ATOM 736 C C . ASP A 1 96 ? -5.078 17.211 -0.064 1.00 92.31 96 ASP A C 1
ATOM 738 O O . ASP A 1 96 ? -4.235 17.816 -0.729 1.00 92.31 96 ASP A O 1
ATOM 742 N N . LYS A 1 97 ? -4.747 16.186 0.725 1.00 90.19 97 LYS A N 1
ATOM 743 C CA . LYS A 1 97 ? -3.372 15.707 0.908 1.00 90.19 97 LYS A CA 1
ATOM 744 C C . LYS A 1 97 ? -2.949 14.675 -0.139 1.00 90.19 97 LYS A C 1
ATOM 746 O O . LYS A 1 97 ? -1.767 14.334 -0.185 1.00 90.19 97 LYS A O 1
ATOM 751 N N . ARG A 1 98 ? -3.889 14.178 -0.954 1.00 91.81 98 ARG A N 1
ATOM 752 C CA . ARG A 1 98 ? -3.699 13.130 -1.974 1.00 91.81 98 ARG A CA 1
ATOM 753 C C . ARG A 1 98 ? -3.010 11.881 -1.412 1.00 91.81 98 ARG A C 1
ATOM 755 O O . ARG A 1 98 ? -2.040 11.380 -1.986 1.00 91.81 98 ARG A O 1
ATOM 762 N N . ARG A 1 99 ? -3.476 11.416 -0.252 1.00 94.38 99 ARG A N 1
ATOM 763 C CA . ARG A 1 99 ? -2.938 10.239 0.448 1.00 94.38 99 ARG A CA 1
ATOM 764 C C . ARG A 1 99 ? -3.973 9.614 1.370 1.00 94.38 99 ARG A C 1
ATOM 766 O O . ARG A 1 99 ? -4.888 10.293 1.819 1.00 94.38 99 ARG A O 1
ATOM 773 N N . TYR A 1 100 ? -3.769 8.350 1.706 1.00 97.19 100 TYR A N 1
ATOM 774 C CA . TYR A 1 100 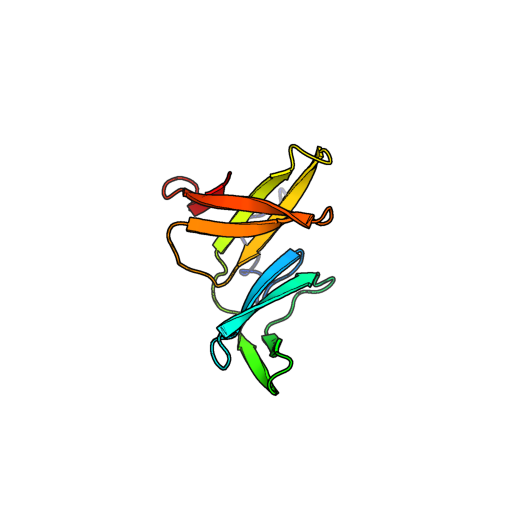? -4.526 7.670 2.745 1.00 97.19 100 TYR A CA 1
ATOM 775 C C . TYR A 1 100 ? -4.010 8.036 4.137 1.00 97.19 100 TYR A C 1
ATOM 777 O O . TYR A 1 100 ? -2.795 8.040 4.372 1.00 97.19 100 TYR A O 1
ATOM 785 N N . ILE A 1 101 ? -4.930 8.323 5.050 1.00 94.94 101 ILE A N 1
ATOM 786 C CA . ILE A 1 101 ? -4.654 8.611 6.461 1.00 94.94 101 ILE A CA 1
ATOM 787 C C . ILE A 1 101 ? -5.639 7.853 7.350 1.00 94.94 101 ILE A C 1
ATOM 789 O O . ILE A 1 101 ? -6.729 7.521 6.889 1.00 94.94 101 ILE A O 1
ATOM 793 N N . GLU A 1 102 ? -5.229 7.567 8.584 1.00 87.88 102 GLU A N 1
ATOM 794 C CA . GLU A 1 102 ? -6.124 7.077 9.648 1.00 87.88 102 GLU A CA 1
ATOM 795 C C . GLU A 1 102 ? -7.165 8.142 10.016 1.00 87.88 102 GLU A C 1
ATOM 797 O O . GLU A 1 102 ? -6.785 9.339 10.064 1.00 87.88 102 GLU A O 1
#